Protein AF-Q56WJ8-F1 (afdb_monomer_lite)

Sequence (171 aa):
LLARLTETVIIWLSNEQEFWSAFEDESNPLQPSGLQQLILDMNFTVEIARFAGYPFKVVQNHASVVINRAINIFSERGINPQSSLPKTEWFTEAAKSAINRLLMGSEDASEPEEYECEEEEEDDHHIVLPEMDDDSDSEDTSSLSTVDSFESFASASMADLESPSFTDSES

pLDDT: mean 77.96, std 21.65, range [37.0, 98.38]

Radius of gyration: 30.72 Å; chains: 1; bounding box: 64×63×89 Å

Structure (mmCIF, N/CA/C/O backbone):
data_AF-Q56WJ8-F1
#
_entry.id   AF-Q56WJ8-F1
#
loop_
_atom_site.group_PDB
_atom_site.id
_atom_site.type_symbol
_atom_site.label_atom_id
_atom_site.label_alt_id
_atom_site.label_comp_id
_atom_site.label_asym_id
_atom_site.label_entity_id
_atom_site.label_seq_id
_atom_site.pdbx_PDB_ins_code
_atom_site.Cartn_x
_atom_site.Cartn_y
_atom_site.Cartn_z
_atom_site.occupancy
_atom_site.B_iso_or_equiv
_atom_site.auth_seq_id
_atom_site.auth_comp_id
_atom_site.auth_asym_id
_atom_site.auth_atom_id
_atom_site.pdbx_PDB_model_num
ATOM 1 N N . LEU A 1 1 ? 11.241 -9.916 -13.719 1.00 90.25 1 LEU A N 1
ATOM 2 C CA . LEU A 1 1 ? 10.659 -10.723 -12.623 1.00 90.25 1 LEU A CA 1
ATOM 3 C C . LEU A 1 1 ? 10.038 -9.837 -11.544 1.00 90.25 1 LEU A C 1
ATOM 5 O O . LEU A 1 1 ? 8.841 -9.960 -11.340 1.00 90.25 1 LEU A O 1
ATOM 9 N N . LEU A 1 2 ? 10.786 -8.895 -10.949 1.00 93.31 2 LEU A N 1
ATOM 10 C CA . LEU A 1 2 ? 10.292 -8.010 -9.878 1.00 93.31 2 LEU A CA 1
ATOM 11 C C . LEU A 1 2 ? 8.990 -7.266 -10.229 1.00 93.31 2 LEU A C 1
ATOM 13 O O . LEU A 1 2 ? 8.029 -7.369 -9.484 1.00 93.31 2 LEU A O 1
ATOM 17 N N . ALA A 1 3 ? 8.900 -6.655 -11.416 1.00 95.19 3 ALA A N 1
ATOM 18 C CA . ALA A 1 3 ? 7.671 -5.999 -11.883 1.00 95.19 3 ALA A CA 1
ATOM 19 C C . ALA A 1 3 ? 6.428 -6.910 -11.852 1.00 95.19 3 ALA A C 1
ATOM 21 O O . ALA A 1 3 ? 5.347 -6.476 -11.467 1.00 95.19 3 ALA A O 1
ATOM 22 N N . ARG A 1 4 ? 6.590 -8.180 -12.250 1.00 95.69 4 ARG A N 1
ATOM 23 C CA . ARG A 1 4 ? 5.504 -9.170 -12.258 1.00 95.69 4 ARG A CA 1
ATOM 24 C C . ARG A 1 4 ? 5.183 -9.659 -10.858 1.00 95.69 4 ARG A C 1
ATOM 26 O O . ARG A 1 4 ? 4.020 -9.853 -10.558 1.00 95.69 4 ARG A O 1
ATOM 33 N N . LEU A 1 5 ? 6.190 -9.814 -10.001 1.00 96.25 5 LEU A N 1
ATOM 34 C CA . LEU A 1 5 ? 5.970 -10.148 -8.598 1.00 96.25 5 LEU A CA 1
ATOM 35 C C . LEU A 1 5 ? 5.181 -9.041 -7.886 1.00 96.25 5 LEU A C 1
ATOM 37 O O . LEU A 1 5 ? 4.179 -9.342 -7.252 1.00 96.25 5 LEU A O 1
ATOM 41 N N . THR A 1 6 ? 5.577 -7.773 -8.043 1.00 95.44 6 THR A N 1
ATOM 42 C CA . THR A 1 6 ? 4.859 -6.623 -7.467 1.00 95.44 6 THR A CA 1
ATOM 43 C C . THR A 1 6 ? 3.409 -6.571 -7.946 1.00 95.44 6 THR A C 1
ATOM 45 O O . THR A 1 6 ? 2.500 -6.408 -7.138 1.00 95.44 6 THR A O 1
ATOM 48 N N . GLU A 1 7 ? 3.182 -6.749 -9.249 1.00 96.38 7 GLU A N 1
ATOM 49 C CA . GLU A 1 7 ? 1.838 -6.824 -9.827 1.00 96.38 7 GLU A CA 1
ATOM 50 C C . GLU A 1 7 ? 1.026 -7.979 -9.220 1.00 96.38 7 GLU A C 1
ATOM 52 O O . GLU A 1 7 ? -0.064 -7.750 -8.700 1.00 96.38 7 GLU A O 1
ATOM 57 N N . THR A 1 8 ? 1.574 -9.196 -9.212 1.00 97.50 8 THR A N 1
ATOM 58 C CA . THR A 1 8 ? 0.901 -10.386 -8.677 1.00 97.50 8 THR A CA 1
ATOM 59 C C . THR A 1 8 ? 0.555 -10.241 -7.199 1.00 97.50 8 THR A C 1
ATOM 61 O O . THR A 1 8 ? -0.567 -10.558 -6.819 1.00 97.50 8 THR A O 1
ATOM 64 N N . VAL A 1 9 ? 1.477 -9.748 -6.368 1.00 96.88 9 VAL A N 1
ATOM 65 C CA . VAL A 1 9 ? 1.246 -9.584 -4.92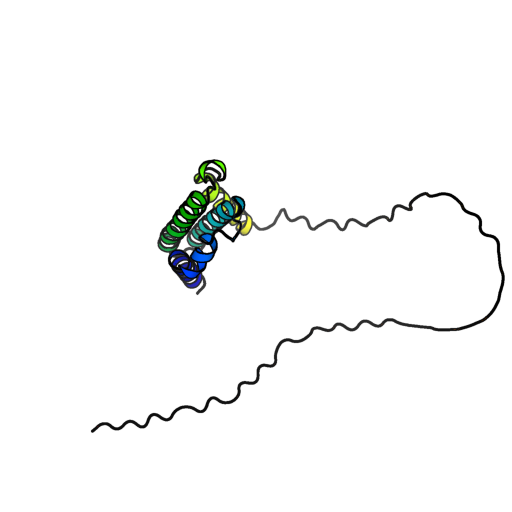2 1.00 96.88 9 VAL A CA 1
ATOM 66 C C . VAL A 1 9 ? 0.111 -8.598 -4.662 1.00 96.88 9 VAL A C 1
ATOM 68 O O . VAL A 1 9 ? -0.769 -8.881 -3.854 1.00 96.88 9 VAL A O 1
ATOM 71 N N . ILE A 1 10 ? 0.084 -7.469 -5.371 1.00 97.62 10 ILE A N 1
ATOM 72 C CA . ILE A 1 10 ? -0.961 -6.455 -5.184 1.00 97.62 10 ILE A CA 1
ATOM 73 C C . ILE A 1 10 ? -2.316 -6.943 -5.715 1.00 97.62 10 ILE A C 1
ATOM 75 O O . ILE A 1 10 ? -3.346 -6.704 -5.081 1.00 97.62 10 ILE A O 1
ATOM 79 N N . ILE A 1 11 ? -2.335 -7.670 -6.837 1.00 97.69 11 ILE A N 1
ATOM 80 C CA . ILE A 1 11 ? -3.556 -8.313 -7.344 1.00 97.69 11 ILE A CA 1
ATOM 81 C C . ILE A 1 11 ? -4.078 -9.332 -6.332 1.00 97.69 11 ILE A C 1
ATOM 83 O O . ILE A 1 11 ? -5.267 -9.309 -6.010 1.00 97.69 11 ILE A O 1
ATOM 87 N N . TRP A 1 12 ? -3.209 -10.206 -5.828 1.00 97.94 12 TRP A N 1
ATOM 88 C CA . TRP A 1 12 ? -3.569 -11.217 -4.841 1.00 97.94 12 TRP A CA 1
ATOM 89 C C . TRP A 1 12 ? -4.142 -10.566 -3.580 1.00 97.94 12 TRP A C 1
ATOM 91 O O . TRP A 1 12 ? -5.293 -10.826 -3.238 1.00 97.94 12 TRP A O 1
ATOM 101 N N . LEU A 1 13 ? -3.420 -9.611 -2.988 1.00 97.50 13 LEU A N 1
ATOM 102 C CA . LEU A 1 13 ? -3.854 -8.887 -1.792 1.00 97.50 13 LEU A CA 1
ATOM 103 C C . LEU A 1 13 ? -5.221 -8.211 -1.981 1.00 97.50 13 LEU A C 1
ATOM 105 O O . LEU A 1 13 ? -6.047 -8.206 -1.071 1.00 97.50 13 LEU A O 1
ATOM 109 N N . SER A 1 14 ? -5.495 -7.664 -3.171 1.00 97.62 14 SER A N 1
ATOM 110 C CA . SER A 1 14 ? -6.785 -7.018 -3.455 1.00 97.62 14 SER A CA 1
ATOM 111 C C . SER A 1 14 ? -7.979 -7.982 -3.439 1.00 97.62 14 SER A C 1
ATOM 113 O O . SER A 1 14 ? -9.099 -7.550 -3.167 1.00 97.62 14 SER A O 1
ATOM 115 N N . ASN A 1 15 ? -7.744 -9.275 -3.685 1.00 97.00 15 ASN A N 1
ATOM 116 C CA . ASN A 1 15 ? -8.785 -10.295 -3.826 1.00 97.00 15 ASN A CA 1
ATOM 117 C C . ASN A 1 15 ? -8.805 -11.327 -2.681 1.00 97.00 15 ASN A C 1
ATOM 119 O O . ASN A 1 15 ? -9.751 -12.107 -2.599 1.00 97.00 15 ASN A O 1
ATOM 123 N N . GLU A 1 16 ? -7.797 -11.349 -1.808 1.00 97.00 16 GLU A N 1
ATOM 124 C CA . GLU A 1 16 ? -7.599 -12.426 -0.831 1.00 97.00 16 GLU A CA 1
ATOM 125 C C . GLU A 1 16 ? -8.516 -12.319 0.400 1.00 97.00 16 GLU A C 1
ATOM 127 O O . GLU A 1 16 ? -8.200 -11.631 1.369 1.00 97.00 16 GLU A O 1
ATOM 132 N N . GLN A 1 17 ? -9.656 -13.017 0.393 1.00 96.12 17 GLN A N 1
ATOM 133 C CA . GLN A 1 17 ? -10.620 -12.964 1.499 1.00 96.12 17 GLN A CA 1
ATOM 134 C C . GLN A 1 17 ? -10.059 -13.518 2.811 1.00 96.12 17 GLN A C 1
ATOM 136 O O . GLN A 1 17 ? -10.400 -12.986 3.865 1.00 96.12 17 GLN A O 1
ATOM 141 N N . GLU A 1 18 ? -9.219 -14.555 2.773 1.00 95.50 18 GLU A N 1
ATOM 142 C CA . GLU A 1 18 ? -8.691 -15.161 3.998 1.00 95.50 18 GLU A CA 1
ATOM 143 C C . GLU A 1 18 ? -7.851 -14.146 4.784 1.00 95.50 18 GLU A C 1
ATOM 145 O O . GLU A 1 18 ? -8.065 -13.957 5.980 1.00 95.50 18 GLU A O 1
ATOM 150 N N . PHE A 1 19 ? -6.994 -13.394 4.088 1.00 94.81 19 PHE A N 1
ATOM 151 C CA . PHE A 1 19 ? -6.221 -12.296 4.670 1.00 94.81 19 PHE A CA 1
ATOM 152 C C . PHE A 1 19 ? -7.126 -11.229 5.301 1.00 94.81 19 PHE A C 1
ATOM 154 O O . PHE A 1 19 ? -6.915 -10.822 6.443 1.00 94.81 19 PHE A O 1
ATOM 161 N N . TRP A 1 20 ? -8.155 -10.784 4.574 1.00 96.56 20 TRP A N 1
ATOM 162 C CA . TRP A 1 20 ? -9.053 -9.729 5.051 1.00 96.56 20 TRP A CA 1
ATOM 163 C C . TRP A 1 20 ? -9.962 -10.176 6.195 1.00 96.56 20 TRP A C 1
ATOM 165 O O . TRP A 1 20 ? -10.292 -9.354 7.049 1.00 96.56 20 TRP A O 1
ATOM 175 N N . SER A 1 21 ? -10.296 -11.465 6.274 1.00 95.44 21 SER A N 1
ATOM 176 C CA . SER A 1 21 ? -11.131 -12.011 7.349 1.00 95.44 21 SER A CA 1
ATOM 177 C C . SER A 1 21 ? -10.532 -11.772 8.743 1.00 95.44 21 SER A C 1
ATOM 179 O O . SER A 1 21 ? -11.266 -11.507 9.693 1.00 95.44 21 SER A O 1
ATOM 181 N N . ALA A 1 22 ? -9.200 -11.731 8.861 1.00 93.62 22 ALA A N 1
ATOM 182 C CA . ALA A 1 22 ? -8.523 -11.406 10.115 1.00 93.62 22 ALA A CA 1
ATOM 183 C C . ALA A 1 22 ? -8.799 -9.963 10.584 1.00 93.62 22 ALA A C 1
ATOM 185 O O . ALA A 1 22 ? -8.887 -9.701 11.785 1.00 93.62 22 ALA A O 1
ATOM 186 N N . PHE A 1 23 ? -8.976 -9.027 9.646 1.00 92.81 23 PHE A N 1
ATOM 187 C CA . PHE A 1 23 ? -9.346 -7.638 9.936 1.00 92.81 23 PHE A CA 1
ATOM 188 C C . PHE A 1 23 ? -10.853 -7.466 10.145 1.00 92.81 23 PHE A C 1
ATOM 190 O O . PHE A 1 23 ? -11.275 -6.487 10.755 1.00 92.81 23 PHE A O 1
ATOM 197 N N . GLU A 1 24 ? -11.676 -8.408 9.700 1.00 93.75 24 GLU A N 1
ATOM 198 C CA . GLU A 1 24 ? -13.122 -8.417 9.952 1.00 93.75 24 GLU A CA 1
ATOM 199 C C . GLU A 1 24 ? -13.442 -9.009 11.346 1.00 93.75 24 GLU A C 1
ATOM 201 O O . GLU A 1 24 ? -14.404 -8.592 11.984 1.00 93.75 24 GLU A O 1
ATOM 206 N N . ASP A 1 25 ? -12.593 -9.897 11.874 1.00 93.69 25 ASP A N 1
ATOM 207 C CA . ASP A 1 25 ? -12.769 -10.559 13.177 1.00 93.69 25 ASP A CA 1
ATOM 208 C C . ASP A 1 25 ? -12.658 -9.607 14.381 1.00 93.69 25 ASP A C 1
ATOM 210 O O . ASP A 1 25 ? -11.557 -9.231 14.795 1.00 93.69 25 ASP A O 1
ATOM 214 N N . GLU A 1 26 ? -13.798 -9.279 14.996 1.00 89.06 26 GLU A N 1
ATOM 215 C CA . GLU A 1 26 ? -13.925 -8.386 16.156 1.00 89.06 26 GLU A CA 1
ATOM 216 C C . GLU A 1 26 ? -12.986 -8.698 17.333 1.00 89.06 26 GLU A C 1
ATOM 218 O O . GLU A 1 26 ? -12.649 -7.785 18.091 1.00 89.06 26 GLU A O 1
ATOM 223 N N . SER A 1 27 ? -12.517 -9.942 17.471 1.00 91.62 27 SER A N 1
ATOM 224 C CA . SER A 1 27 ? -11.575 -10.327 18.528 1.00 91.62 27 SER A CA 1
ATOM 225 C C . SER A 1 27 ? -10.163 -9.759 18.329 1.00 91.62 27 SER A C 1
ATOM 227 O O . SER A 1 27 ? -9.435 -9.563 19.307 1.00 91.62 27 SER A O 1
ATOM 229 N N . ASN A 1 28 ? -9.791 -9.424 17.090 1.00 90.62 28 ASN A N 1
ATOM 230 C CA . ASN A 1 28 ? -8.494 -8.841 16.765 1.00 90.62 28 ASN A CA 1
ATOM 231 C C . ASN A 1 28 ? -8.510 -7.318 16.965 1.00 90.62 28 ASN A C 1
ATOM 233 O O . ASN A 1 28 ? -9.314 -6.628 16.328 1.00 90.62 28 ASN A O 1
ATOM 237 N N . PRO A 1 29 ? -7.621 -6.751 17.800 1.00 89.31 29 PRO A N 1
ATOM 238 C CA . PRO A 1 29 ? -7.545 -5.308 17.972 1.00 89.31 29 PRO A CA 1
ATOM 239 C C . PRO A 1 29 ? -6.959 -4.649 16.717 1.00 89.31 29 PRO A C 1
ATOM 241 O O . PRO A 1 29 ? -5.849 -4.967 16.295 1.00 89.31 29 PRO A O 1
ATOM 244 N N . LEU A 1 30 ? -7.680 -3.680 16.150 1.00 91.81 30 LEU A N 1
ATOM 245 C CA . LEU A 1 30 ? -7.176 -2.840 15.064 1.00 91.81 30 LEU A CA 1
ATOM 246 C C . LEU A 1 30 ? -6.750 -1.475 15.597 1.00 91.81 30 LEU A C 1
ATOM 248 O O . LEU A 1 30 ? -7.480 -0.824 16.343 1.00 91.81 30 LEU A O 1
ATOM 252 N N . GLN A 1 31 ? -5.569 -1.024 15.179 1.00 91.56 31 GLN A N 1
ATOM 253 C CA . GLN A 1 31 ? -5.067 0.306 15.507 1.00 91.56 31 GLN A CA 1
ATOM 254 C C . GLN A 1 31 ? -5.177 1.242 14.299 1.00 91.56 31 GLN A C 1
ATOM 256 O O . GLN A 1 31 ? -4.801 0.840 13.197 1.00 91.56 31 GLN A O 1
ATOM 261 N N . PRO A 1 32 ? -5.597 2.509 14.480 1.00 90.94 32 PRO A N 1
ATOM 262 C CA . PRO A 1 32 ? -5.689 3.471 13.378 1.00 90.94 32 PRO A CA 1
ATOM 263 C C . PRO A 1 32 ? -4.369 3.682 12.615 1.00 90.94 32 PRO A C 1
ATOM 265 O O . PRO A 1 32 ? -4.386 3.925 11.410 1.00 90.94 32 PRO A O 1
ATOM 268 N N . SER A 1 33 ? -3.225 3.534 13.293 1.00 93.69 33 SER A N 1
ATOM 269 C CA . SER A 1 33 ? -1.887 3.588 12.688 1.00 93.69 33 SER A CA 1
ATOM 270 C C . SER A 1 33 ? -1.673 2.512 11.619 1.00 93.69 33 SER A C 1
ATOM 272 O O . SER A 1 33 ? -1.015 2.776 10.615 1.00 93.69 33 SER A O 1
ATOM 274 N N . GLY A 1 34 ? -2.271 1.327 11.782 1.00 93.94 34 GLY A N 1
ATOM 275 C CA . GLY A 1 34 ? -2.193 0.246 10.799 1.00 93.94 34 GLY A CA 1
ATOM 276 C C . GLY A 1 34 ? -2.858 0.613 9.471 1.00 93.94 34 GLY A C 1
ATOM 277 O O . GLY A 1 34 ? -2.305 0.336 8.409 1.00 93.94 34 GLY A O 1
ATOM 278 N N . LEU A 1 35 ? -3.997 1.316 9.516 1.00 95.25 35 LEU A N 1
ATOM 279 C CA . LEU A 1 35 ? -4.657 1.823 8.309 1.00 95.25 35 LEU A CA 1
ATOM 280 C C . LEU A 1 35 ? -3.784 2.859 7.598 1.00 95.25 35 LEU A C 1
ATOM 282 O O . LEU A 1 35 ? -3.626 2.802 6.380 1.00 95.25 35 LEU A O 1
ATOM 286 N N . GLN A 1 36 ? -3.193 3.788 8.354 1.00 96.12 36 GLN A N 1
ATOM 287 C CA . GLN A 1 36 ? -2.286 4.785 7.790 1.00 96.12 36 GLN A CA 1
ATOM 288 C C . GLN A 1 36 ? -1.082 4.123 7.106 1.00 96.12 36 GLN A C 1
ATOM 290 O O . GLN A 1 36 ? -0.746 4.503 5.983 1.00 96.12 36 GLN A O 1
ATOM 295 N N . GLN A 1 37 ? -0.467 3.127 7.751 1.00 96.44 37 GLN A N 1
ATOM 296 C CA . GLN A 1 37 ? 0.682 2.413 7.197 1.00 96.44 37 GLN A CA 1
ATOM 297 C C . GLN A 1 37 ? 0.318 1.655 5.921 1.00 96.44 37 GLN A C 1
ATOM 299 O O . GLN A 1 37 ? 1.005 1.793 4.916 1.00 96.44 37 GLN A O 1
ATOM 304 N N . LEU A 1 38 ? -0.804 0.934 5.908 1.00 96.75 38 LEU A N 1
ATOM 305 C CA . LEU A 1 38 ? -1.240 0.219 4.712 1.00 96.75 38 LEU A CA 1
ATOM 306 C C . LEU A 1 38 ? -1.462 1.174 3.527 1.00 96.75 38 LEU A C 1
ATOM 308 O O . LEU A 1 38 ? -1.064 0.880 2.401 1.00 96.75 38 LEU A O 1
ATOM 312 N N . ILE A 1 39 ? -2.079 2.336 3.764 1.00 97.25 39 ILE A N 1
ATOM 313 C CA . ILE A 1 39 ? -2.294 3.336 2.709 1.00 97.25 39 ILE A CA 1
ATOM 314 C C . ILE A 1 39 ? -0.956 3.906 2.221 1.00 97.25 39 ILE A C 1
ATOM 316 O O . ILE A 1 39 ? -0.784 4.101 1.012 1.00 97.25 39 ILE A O 1
ATOM 320 N N . LEU A 1 40 ? -0.005 4.145 3.129 1.00 97.62 40 LEU A N 1
ATOM 321 C CA . LEU A 1 40 ? 1.363 4.527 2.776 1.00 97.62 40 LEU A CA 1
ATOM 322 C C . LEU A 1 40 ? 2.036 3.466 1.905 1.00 97.62 40 LEU A C 1
ATOM 324 O O . LEU A 1 40 ? 2.524 3.810 0.831 1.00 97.62 40 LEU A O 1
ATOM 328 N N . ASP A 1 41 ? 2.003 2.198 2.308 1.00 97.81 41 ASP A N 1
ATOM 329 C CA . ASP A 1 41 ? 2.635 1.086 1.588 1.00 97.81 41 ASP A CA 1
ATOM 330 C C . ASP A 1 41 ? 2.043 0.914 0.184 1.00 97.81 41 ASP A C 1
ATOM 332 O O . ASP A 1 41 ? 2.768 0.696 -0.794 1.00 97.81 41 ASP A O 1
ATOM 336 N N . MET A 1 42 ? 0.723 1.076 0.051 1.00 98.06 42 MET A N 1
ATOM 337 C CA . MET A 1 42 ? 0.043 1.038 -1.243 1.00 98.06 42 MET A CA 1
ATOM 338 C C . MET A 1 42 ? 0.472 2.199 -2.147 1.00 98.06 42 MET A C 1
ATOM 340 O O . MET A 1 42 ? 0.788 1.977 -3.319 1.00 98.06 42 MET A O 1
ATOM 344 N N . ASN A 1 43 ? 0.547 3.426 -1.620 1.00 97.88 43 ASN A N 1
ATOM 345 C CA . ASN A 1 43 ? 1.040 4.577 -2.386 1.00 97.88 43 ASN A CA 1
ATOM 346 C C . ASN A 1 43 ? 2.515 4.404 -2.766 1.00 97.88 43 ASN A C 1
ATOM 348 O O . ASN A 1 43 ? 2.882 4.617 -3.919 1.00 97.88 43 ASN A O 1
ATOM 352 N N . PHE A 1 44 ? 3.348 3.951 -1.832 1.00 97.81 44 PHE A N 1
ATOM 353 C CA . PHE A 1 44 ? 4.766 3.697 -2.059 1.00 97.81 44 PHE A CA 1
ATOM 354 C C . PHE A 1 44 ? 4.992 2.645 -3.146 1.00 97.81 44 PHE A C 1
ATOM 356 O O . PHE A 1 44 ? 5.789 2.862 -4.059 1.00 97.81 44 PHE A O 1
ATOM 363 N N . THR A 1 45 ? 4.226 1.553 -3.126 1.00 97.69 45 THR A N 1
ATOM 364 C CA . THR A 1 45 ? 4.296 0.506 -4.155 1.00 97.69 45 THR A CA 1
ATOM 365 C C . THR A 1 45 ? 3.918 1.037 -5.540 1.00 97.69 45 THR A C 1
ATOM 367 O O . THR A 1 45 ? 4.582 0.720 -6.532 1.00 97.69 45 THR A O 1
ATOM 370 N N . VAL A 1 46 ? 2.881 1.878 -5.628 1.00 98.00 46 VAL A N 1
ATOM 371 C CA . VAL A 1 46 ? 2.477 2.526 -6.888 1.00 98.00 46 VAL A CA 1
ATOM 372 C C . VAL A 1 46 ? 3.562 3.467 -7.402 1.00 98.00 46 VAL A C 1
ATOM 374 O O . VAL A 1 46 ? 3.855 3.461 -8.603 1.00 98.00 46 VAL A O 1
ATOM 377 N N . GLU A 1 47 ? 4.172 4.257 -6.520 1.00 97.69 47 GLU A N 1
ATOM 378 C CA . GLU A 1 47 ? 5.257 5.154 -6.907 1.00 97.69 47 GLU A CA 1
ATOM 379 C C . GLU A 1 47 ? 6.495 4.366 -7.352 1.00 97.69 47 GLU A C 1
ATOM 381 O O . GLU A 1 47 ? 7.005 4.644 -8.435 1.00 97.69 47 GLU A O 1
ATOM 386 N N . ILE A 1 48 ? 6.921 3.320 -6.631 1.00 95.56 48 ILE A N 1
ATOM 387 C CA . ILE A 1 48 ? 8.017 2.440 -7.081 1.00 95.56 48 ILE A CA 1
ATOM 388 C C . ILE A 1 48 ? 7.714 1.878 -8.467 1.00 95.56 48 ILE A C 1
ATOM 390 O O . ILE A 1 48 ? 8.570 1.936 -9.350 1.00 95.56 48 ILE A O 1
ATOM 394 N N . ALA A 1 49 ? 6.500 1.369 -8.689 1.00 96.88 49 ALA A N 1
ATOM 395 C CA . ALA A 1 49 ? 6.118 0.836 -9.989 1.00 96.88 49 ALA A CA 1
ATOM 396 C C . ALA A 1 49 ? 6.223 1.901 -11.092 1.00 96.88 49 ALA A C 1
ATOM 398 O O . ALA A 1 49 ? 6.653 1.597 -12.203 1.00 96.88 49 ALA A O 1
ATOM 399 N N . ARG A 1 50 ? 5.876 3.158 -10.797 1.00 96.00 50 ARG A N 1
ATOM 400 C CA . ARG A 1 50 ? 6.013 4.270 -11.743 1.00 96.00 50 ARG A CA 1
ATOM 401 C C . ARG A 1 50 ? 7.475 4.626 -12.008 1.00 96.00 50 ARG A C 1
ATOM 403 O O . ARG A 1 50 ? 7.861 4.715 -13.171 1.00 96.00 50 ARG A O 1
ATOM 410 N N . PHE A 1 51 ? 8.276 4.805 -10.959 1.00 94.94 51 PHE A N 1
ATOM 411 C CA . PHE A 1 51 ? 9.690 5.175 -11.063 1.00 94.94 51 PHE A CA 1
ATOM 412 C C . PHE A 1 51 ? 10.526 4.089 -11.749 1.00 94.94 51 PHE A C 1
ATOM 414 O O . PHE A 1 51 ? 11.366 4.401 -12.589 1.00 94.94 51 PHE A O 1
ATOM 421 N N . ALA A 1 52 ? 10.261 2.815 -11.457 1.00 93.88 52 ALA A N 1
ATOM 422 C CA . ALA A 1 52 ? 10.969 1.678 -12.044 1.00 93.88 52 ALA A CA 1
ATOM 423 C C . ALA A 1 52 ? 10.474 1.298 -13.458 1.00 93.88 52 ALA A C 1
ATOM 425 O O . ALA A 1 52 ? 10.955 0.323 -14.039 1.00 93.88 52 ALA A O 1
ATOM 426 N N . GLY A 1 53 ? 9.502 2.033 -14.017 1.00 94.56 53 GLY A N 1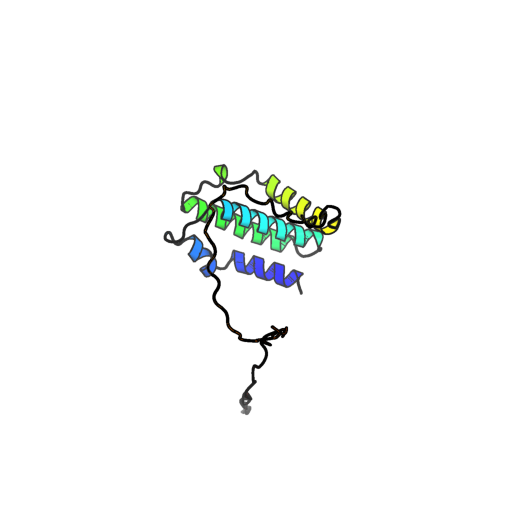
ATOM 427 C CA . GLY A 1 53 ? 8.946 1.775 -15.350 1.00 94.56 53 GLY A CA 1
ATOM 428 C C . GLY A 1 53 ? 8.085 0.509 -15.446 1.00 94.56 53 GLY A C 1
ATOM 429 O O . GLY A 1 53 ? 7.925 -0.055 -16.529 1.00 94.56 53 GLY A O 1
ATOM 430 N N . TYR A 1 54 ? 7.542 0.030 -14.327 1.00 95.44 54 TYR A N 1
ATOM 431 C CA . TYR A 1 54 ? 6.652 -1.131 -14.276 1.00 95.44 54 TYR A CA 1
ATOM 432 C C . TYR A 1 54 ? 5.231 -0.759 -14.745 1.00 95.44 54 TYR A C 1
ATOM 434 O O . TYR A 1 54 ? 4.915 0.426 -14.894 1.00 95.44 54 TYR A O 1
ATOM 442 N N . PRO A 1 55 ? 4.334 -1.742 -14.967 1.00 93.19 55 PRO A N 1
ATOM 443 C CA . PRO A 1 55 ? 2.917 -1.509 -15.282 1.00 93.19 55 PRO A CA 1
ATOM 444 C C . PRO A 1 55 ? 2.114 -0.834 -14.144 1.00 93.19 55 PRO A C 1
ATOM 446 O O . PRO A 1 55 ? 1.165 -1.398 -13.601 1.00 93.19 55 PRO A O 1
ATOM 449 N N . PHE A 1 56 ? 2.454 0.406 -13.787 1.00 95.50 56 PHE A N 1
ATOM 450 C CA . PHE A 1 56 ? 1.949 1.090 -12.593 1.00 95.50 56 PHE A CA 1
ATOM 451 C C . PHE A 1 56 ? 0.430 1.283 -12.583 1.00 95.50 56 PHE A C 1
ATOM 453 O O . PHE A 1 56 ? -0.150 1.371 -11.512 1.00 95.50 56 PHE A O 1
ATOM 460 N N . LYS A 1 57 ? -0.235 1.343 -13.747 1.00 97.50 57 LYS A N 1
ATOM 461 C CA . LYS A 1 57 ? -1.699 1.502 -13.818 1.00 97.50 57 LYS A CA 1
ATOM 462 C C . LYS A 1 57 ? -2.436 0.300 -13.230 1.00 97.50 57 LYS A C 1
ATOM 464 O O . LYS A 1 57 ? -3.434 0.479 -12.543 1.00 97.50 57 LYS A O 1
ATOM 469 N N . VAL A 1 58 ? -1.941 -0.914 -13.482 1.00 96.44 58 VAL A N 1
ATOM 470 C CA . VAL A 1 58 ? -2.529 -2.137 -12.916 1.00 96.44 58 VAL A CA 1
ATOM 471 C C . VAL A 1 58 ? -2.324 -2.141 -11.404 1.00 96.44 58 VAL A C 1
ATOM 473 O O . VAL A 1 58 ? -3.284 -2.290 -10.652 1.00 96.44 58 VAL A O 1
ATOM 476 N N . VAL A 1 59 ? -1.095 -1.854 -10.964 1.00 97.88 59 VAL A N 1
ATOM 477 C CA . VAL A 1 59 ? -0.744 -1.727 -9.542 1.00 97.88 59 VAL A CA 1
ATOM 478 C C . VAL A 1 59 ? -1.602 -0.662 -8.851 1.00 97.88 59 VAL A C 1
ATOM 480 O O . VAL A 1 59 ? -2.159 -0.927 -7.797 1.00 97.88 59 VAL A O 1
ATOM 483 N N . GLN A 1 60 ? -1.785 0.512 -9.461 1.00 97.88 60 GLN A N 1
ATOM 484 C CA . GLN A 1 60 ? -2.589 1.615 -8.928 1.00 97.88 60 GLN A CA 1
ATOM 485 C C . GLN A 1 60 ? -4.062 1.247 -8.766 1.00 97.88 60 GLN A C 1
ATOM 487 O O . GLN A 1 60 ? -4.668 1.583 -7.746 1.00 97.88 60 GLN A O 1
ATOM 492 N N . ASN A 1 61 ? -4.639 0.562 -9.753 1.00 98.12 61 ASN A N 1
ATOM 493 C CA . ASN A 1 61 ? -6.031 0.134 -9.690 1.00 98.12 61 ASN A CA 1
ATOM 494 C C . ASN A 1 61 ? -6.246 -0.826 -8.514 1.00 98.12 61 ASN A C 1
ATOM 496 O O . ASN A 1 61 ? -7.140 -0.608 -7.700 1.00 98.12 61 ASN A O 1
ATOM 500 N N . HIS A 1 62 ? -5.394 -1.842 -8.379 1.00 98.38 62 HIS A N 1
ATOM 501 C CA . HIS A 1 62 ? -5.519 -2.826 -7.302 1.00 98.38 62 HIS A CA 1
ATOM 502 C C . HIS A 1 62 ? -5.115 -2.273 -5.929 1.00 98.38 62 HIS A C 1
ATOM 504 O O . HIS A 1 62 ? -5.786 -2.562 -4.943 1.00 98.38 62 HIS A O 1
ATOM 510 N N . ALA A 1 63 ? -4.115 -1.393 -5.855 1.00 98.25 63 ALA A N 1
ATOM 511 C CA . ALA A 1 63 ? -3.788 -0.650 -4.639 1.00 98.25 63 ALA A CA 1
ATOM 512 C C . ALA A 1 63 ? -4.982 0.194 -4.160 1.00 98.25 63 ALA A C 1
ATOM 514 O O . ALA A 1 63 ? -5.284 0.232 -2.972 1.00 98.25 63 ALA A O 1
ATOM 515 N N . SER A 1 64 ? -5.719 0.816 -5.087 1.00 98.12 64 SER A N 1
ATOM 516 C CA . SER A 1 64 ? -6.938 1.568 -4.759 1.00 98.12 64 SER A CA 1
ATOM 517 C C . SER A 1 64 ? -8.047 0.656 -4.219 1.00 98.12 64 SER A C 1
ATOM 519 O O . SER A 1 64 ? -8.778 1.054 -3.316 1.00 98.12 64 SER A O 1
ATOM 521 N N . VAL A 1 65 ? -8.166 -0.576 -4.728 1.00 98.38 65 VAL A N 1
ATOM 522 C CA . VAL A 1 65 ? -9.086 -1.589 -4.178 1.00 98.38 65 VAL A CA 1
ATOM 523 C C . VAL A 1 65 ? -8.691 -1.957 -2.745 1.00 98.38 65 VAL A C 1
ATOM 525 O O . VAL A 1 65 ? -9.547 -1.920 -1.864 1.00 98.38 65 VAL A O 1
ATOM 528 N N . VAL A 1 66 ? -7.405 -2.228 -2.496 1.00 98.31 66 VAL A N 1
ATOM 529 C CA . VAL A 1 66 ? -6.868 -2.525 -1.153 1.00 98.31 66 VAL A CA 1
ATOM 530 C C . VAL A 1 66 ? -7.152 -1.381 -0.176 1.00 98.31 66 VAL A C 1
ATOM 532 O O . VAL A 1 66 ? -7.689 -1.617 0.904 1.00 98.31 66 VAL A O 1
ATOM 535 N N . ILE A 1 67 ? -6.858 -0.136 -0.569 1.00 97.56 67 ILE A N 1
ATOM 536 C CA . ILE A 1 67 ? -7.087 1.056 0.263 1.00 97.56 67 ILE A CA 1
ATOM 537 C C . ILE A 1 67 ? -8.570 1.205 0.616 1.00 97.56 67 ILE A C 1
ATOM 539 O O . ILE A 1 67 ? -8.910 1.339 1.790 1.00 97.56 67 ILE A O 1
ATOM 543 N N . ASN A 1 68 ? -9.461 1.165 -0.379 1.00 97.62 68 ASN A N 1
ATOM 544 C CA . ASN A 1 68 ? -10.896 1.337 -0.140 1.00 97.62 68 ASN A CA 1
ATOM 545 C C . ASN A 1 68 ? -11.460 0.222 0.744 1.00 97.62 68 ASN A C 1
ATOM 547 O O . ASN A 1 68 ? -12.271 0.484 1.631 1.00 97.62 68 ASN A O 1
ATOM 551 N N . ARG A 1 69 ? -11.005 -1.016 0.536 1.00 97.50 69 ARG A N 1
ATOM 552 C CA . ARG A 1 69 ? -11.409 -2.151 1.360 1.00 97.50 69 ARG A CA 1
ATOM 553 C C . ARG A 1 69 ? -10.981 -1.974 2.816 1.00 97.50 69 ARG A C 1
ATOM 555 O O . ARG A 1 69 ? -11.808 -2.140 3.707 1.00 97.50 69 ARG A O 1
ATOM 562 N N . ALA A 1 70 ? -9.735 -1.571 3.054 1.00 96.75 70 ALA A N 1
ATOM 563 C CA . ALA A 1 70 ? -9.244 -1.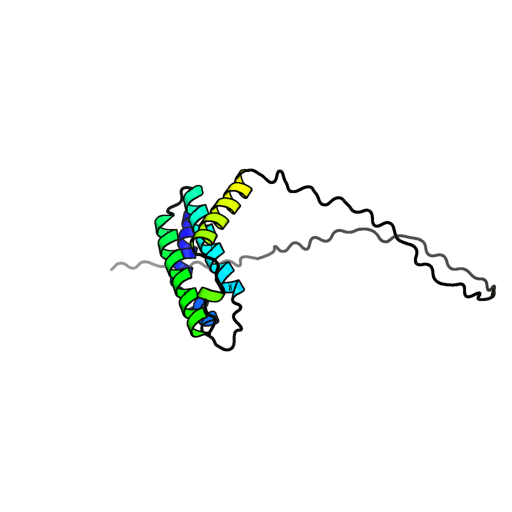303 4.401 1.00 96.75 70 ALA A CA 1
ATOM 564 C C . ALA A 1 70 ? -10.016 -0.163 5.081 1.00 96.75 70 ALA A C 1
ATOM 566 O O . ALA A 1 70 ? -10.426 -0.301 6.229 1.00 96.75 70 ALA A O 1
ATOM 567 N N . ILE A 1 71 ? -10.282 0.936 4.368 1.00 96.25 71 ILE A N 1
ATOM 568 C CA . ILE A 1 71 ? -11.086 2.055 4.884 1.00 96.25 71 ILE A CA 1
ATOM 569 C C . ILE A 1 71 ? -12.472 1.576 5.332 1.00 96.25 71 ILE A C 1
ATOM 571 O O . ILE A 1 71 ? -12.928 1.969 6.408 1.00 96.25 71 ILE A O 1
ATOM 575 N N . ASN A 1 72 ? -13.124 0.721 4.541 1.00 96.50 72 ASN A N 1
ATOM 576 C CA . ASN A 1 72 ? -14.442 0.184 4.877 1.00 96.50 72 ASN A CA 1
ATOM 577 C C . ASN A 1 72 ? -14.390 -0.699 6.129 1.00 96.50 72 ASN A C 1
ATOM 579 O O . ASN A 1 72 ? -15.126 -0.426 7.073 1.00 96.50 72 ASN A O 1
ATOM 583 N N . ILE A 1 73 ? -13.469 -1.668 6.188 1.00 95.81 73 ILE A N 1
ATOM 584 C CA . ILE A 1 73 ? -13.327 -2.573 7.345 1.00 95.81 73 ILE A CA 1
ATOM 585 C C . ILE A 1 73 ? -13.044 -1.780 8.628 1.00 95.81 73 ILE A C 1
ATOM 587 O O . ILE A 1 73 ? -13.672 -1.996 9.661 1.00 95.81 73 ILE A O 1
ATOM 591 N N . PHE A 1 74 ? -12.130 -0.809 8.573 1.00 95.19 74 PHE A N 1
ATOM 592 C CA . PHE A 1 74 ? -11.813 0.021 9.735 1.00 95.19 74 PHE A CA 1
ATOM 593 C C . PHE A 1 74 ? -13.004 0.895 10.159 1.00 95.19 74 PHE A C 1
ATOM 595 O O . PHE A 1 74 ? -13.251 1.046 11.355 1.00 95.19 74 PHE A O 1
ATOM 602 N N . SER A 1 75 ? -13.778 1.415 9.203 1.00 94.94 75 SER A N 1
ATOM 603 C CA . SER A 1 75 ? -14.998 2.181 9.497 1.00 94.94 75 SER A CA 1
ATOM 604 C C . SER A 1 75 ? -16.069 1.319 10.166 1.00 94.94 75 SER A C 1
ATOM 606 O O . SER A 1 75 ? -16.690 1.761 11.132 1.00 94.94 75 SER A O 1
ATOM 608 N N . GLU A 1 76 ? -16.263 0.086 9.693 1.00 95.00 76 GLU A N 1
ATOM 609 C CA . GLU A 1 76 ? -17.185 -0.897 10.283 1.00 95.00 76 GLU A CA 1
ATOM 610 C C . GLU A 1 76 ? -16.772 -1.272 11.713 1.00 95.00 76 GLU A C 1
ATOM 612 O O . GLU A 1 76 ? -17.620 -1.436 12.586 1.00 95.00 76 GLU A O 1
ATOM 617 N N . ARG A 1 77 ? -15.464 -1.276 11.985 1.00 93.00 77 ARG A N 1
ATOM 618 C CA . ARG A 1 77 ? -14.870 -1.457 13.320 1.00 93.00 77 ARG A CA 1
ATOM 619 C C . ARG A 1 77 ? -14.952 -0.211 14.214 1.00 93.00 77 ARG A C 1
ATOM 621 O O . ARG A 1 77 ? -14.398 -0.206 15.311 1.00 93.00 77 ARG A O 1
ATOM 628 N N . GLY A 1 78 ? -15.608 0.859 13.761 1.00 90.88 78 GLY A N 1
ATOM 629 C CA . GLY A 1 78 ? -15.773 2.109 14.509 1.00 90.88 78 GLY A CA 1
ATOM 630 C C . GLY A 1 78 ? -14.552 3.035 14.493 1.00 90.88 78 GLY A C 1
ATOM 631 O O . GLY A 1 78 ? -14.552 4.060 15.179 1.00 90.88 78 GLY A O 1
ATOM 632 N N . ILE A 1 79 ? -13.517 2.722 13.708 1.00 92.38 79 ILE A N 1
ATOM 633 C CA . ILE A 1 79 ? -12.354 3.593 13.520 1.00 92.38 79 ILE A CA 1
ATOM 634 C C . ILE A 1 79 ? -12.690 4.585 12.412 1.00 92.38 79 ILE A C 1
ATOM 636 O O . ILE A 1 79 ? -12.763 4.215 11.246 1.00 92.38 79 ILE A O 1
ATOM 640 N N . ASN A 1 80 ? -12.879 5.857 12.765 1.00 91.94 80 ASN A N 1
ATOM 641 C CA . ASN A 1 80 ? -13.202 6.897 11.791 1.00 91.94 80 ASN A CA 1
ATOM 642 C C . ASN A 1 80 ? -11.961 7.285 10.953 1.00 91.94 80 ASN A C 1
ATOM 644 O O . ASN A 1 80 ? -11.070 7.976 11.463 1.00 91.94 80 ASN A O 1
ATOM 648 N N . PRO A 1 81 ? -11.909 6.947 9.649 1.00 87.81 81 PRO A N 1
ATOM 649 C CA . PRO A 1 81 ? -10.741 7.221 8.814 1.00 87.81 81 PRO A CA 1
ATOM 650 C C . PRO A 1 81 ? -10.494 8.722 8.626 1.00 87.81 81 PRO A C 1
ATOM 652 O O . PRO A 1 81 ? -9.350 9.142 8.505 1.00 87.81 81 PRO A O 1
ATOM 655 N N . GLN A 1 82 ? -11.544 9.551 8.652 1.00 85.75 82 GLN A N 1
ATOM 656 C CA . GLN A 1 82 ? -11.423 10.998 8.427 1.00 85.75 82 GLN A CA 1
ATOM 657 C C . GLN A 1 82 ? -10.719 11.725 9.577 1.00 85.75 82 GLN A C 1
ATOM 659 O O . GLN A 1 82 ? -10.106 12.766 9.359 1.00 85.75 82 GLN A O 1
ATOM 664 N N . SER A 1 83 ? -10.810 11.197 10.801 1.00 87.25 83 SER A N 1
ATOM 665 C CA . SER A 1 83 ? -10.094 11.749 11.957 1.00 87.25 83 SER A CA 1
ATOM 666 C C . SER A 1 83 ? -8.691 11.176 12.123 1.00 87.25 83 SER A C 1
ATOM 668 O O . SER A 1 83 ? -7.855 11.799 12.769 1.00 87.25 83 SER A O 1
ATOM 670 N N . SER A 1 84 ? -8.446 9.980 11.591 1.00 82.62 84 SER A N 1
ATOM 671 C CA . SER A 1 84 ? -7.211 9.231 11.833 1.00 82.62 84 SER A CA 1
ATOM 672 C C . SER A 1 84 ? -6.203 9.321 10.693 1.00 82.62 84 SER A C 1
ATOM 674 O O . SER A 1 84 ? -5.032 9.026 10.910 1.00 82.62 84 SER A O 1
ATOM 676 N N . LEU A 1 85 ? -6.632 9.712 9.490 1.00 90.44 85 LEU A N 1
ATOM 677 C CA . LEU A 1 85 ? -5.771 9.770 8.316 1.00 90.44 85 LEU A CA 1
ATOM 678 C C . LEU A 1 85 ? -5.405 11.213 7.945 1.00 90.44 85 LEU A C 1
ATOM 680 O O . LEU A 1 85 ? -6.258 12.105 7.978 1.00 90.44 85 LEU A O 1
ATOM 684 N N . PRO A 1 86 ? -4.153 11.451 7.516 1.00 90.81 86 PRO A N 1
ATOM 685 C CA . PRO A 1 86 ? -3.794 12.651 6.777 1.00 90.81 86 PRO A CA 1
ATOM 686 C C . PRO A 1 86 ? -4.621 12.806 5.494 1.00 90.81 86 PRO A C 1
ATOM 688 O O . PRO A 1 86 ? -5.286 11.883 5.023 1.00 90.81 86 PRO A O 1
ATOM 691 N N . LYS A 1 87 ? -4.525 13.982 4.870 1.00 90.31 87 LYS A N 1
ATOM 692 C CA . LYS A 1 87 ? -5.122 14.215 3.550 1.00 90.31 87 LYS A CA 1
ATOM 693 C C . LYS A 1 87 ? -4.538 13.257 2.512 1.00 90.31 87 LYS A C 1
ATOM 695 O O . LYS A 1 87 ? -3.349 12.955 2.557 1.00 90.31 87 LYS A O 1
ATOM 700 N N . THR A 1 88 ? -5.344 12.847 1.534 1.00 85.44 88 THR A N 1
ATOM 701 C CA . THR A 1 88 ? -4.929 11.898 0.490 1.00 85.44 88 THR A CA 1
ATOM 702 C C . THR A 1 88 ? -3.656 12.335 -0.240 1.00 85.44 88 THR A C 1
ATOM 704 O O . THR A 1 88 ? -2.800 11.494 -0.508 1.00 85.44 88 THR A O 1
ATOM 707 N N . GLU A 1 89 ? -3.476 13.637 -0.505 1.00 91.94 89 GLU A N 1
ATOM 708 C CA . GLU A 1 89 ? -2.275 14.126 -1.198 1.00 91.94 89 GLU A CA 1
ATOM 709 C C . GLU A 1 89 ? -0.987 13.872 -0.402 1.00 91.94 89 GLU A C 1
ATOM 711 O O . GLU A 1 89 ? 0.074 13.671 -0.991 1.00 91.94 89 GLU A O 1
ATOM 716 N N . TRP A 1 90 ? -1.074 13.830 0.932 1.00 95.75 90 TRP A N 1
ATOM 717 C CA . TRP A 1 90 ? 0.083 13.604 1.793 1.00 95.75 90 TRP A CA 1
ATOM 718 C C . TRP A 1 90 ? 0.744 12.249 1.520 1.00 95.75 90 TRP A C 1
ATOM 720 O O . TRP A 1 90 ? 1.967 12.179 1.461 1.00 95.75 90 TRP A O 1
ATOM 730 N N . PHE A 1 91 ? -0.037 11.189 1.291 1.00 96.19 91 PHE A N 1
ATOM 731 C CA . PHE A 1 91 ? 0.499 9.842 1.060 1.00 96.19 91 PHE A CA 1
ATOM 732 C C . PHE A 1 91 ? 1.316 9.756 -0.231 1.00 96.19 91 PHE A C 1
ATOM 734 O O . PHE A 1 91 ? 2.394 9.163 -0.253 1.00 96.19 91 PHE A O 1
ATOM 741 N N . THR A 1 92 ? 0.819 10.373 -1.304 1.00 95.44 92 THR A N 1
ATOM 742 C CA . THR A 1 92 ? 1.510 10.397 -2.596 1.00 95.44 92 THR A CA 1
ATOM 743 C C . THR A 1 92 ? 2.804 11.209 -2.518 1.00 95.44 92 THR A C 1
ATOM 745 O O . THR A 1 92 ? 3.836 10.770 -3.024 1.00 95.44 92 THR A O 1
ATOM 748 N N . GLU A 1 93 ? 2.787 12.368 -1.855 1.00 96.81 93 GLU A N 1
ATOM 749 C CA . GLU A 1 93 ? 3.990 13.195 -1.699 1.00 96.81 93 GLU A CA 1
ATOM 750 C C . GLU A 1 93 ? 5.016 12.563 -0.746 1.00 96.81 93 GLU A C 1
ATOM 752 O O . GLU A 1 93 ? 6.216 12.589 -1.031 1.00 96.81 93 GLU A O 1
ATOM 757 N N . ALA A 1 94 ? 4.565 11.914 0.331 1.00 96.69 94 ALA A N 1
ATOM 758 C CA . ALA A 1 94 ? 5.432 11.147 1.224 1.00 96.69 94 ALA A CA 1
ATOM 759 C C . ALA A 1 94 ? 6.134 10.000 0.479 1.00 96.69 94 ALA A C 1
ATOM 761 O O . ALA A 1 94 ? 7.349 9.841 0.603 1.00 96.69 94 ALA A O 1
ATOM 762 N N . ALA A 1 95 ? 5.401 9.252 -0.352 1.00 96.62 95 ALA A N 1
ATOM 763 C CA . ALA A 1 95 ? 5.956 8.169 -1.160 1.00 96.62 95 ALA A CA 1
ATOM 764 C C . ALA A 1 95 ? 7.006 8.666 -2.171 1.00 96.62 95 ALA A C 1
ATOM 766 O O . ALA A 1 95 ? 8.107 8.115 -2.242 1.00 96.62 95 ALA A O 1
ATOM 767 N N . LYS A 1 96 ? 6.708 9.741 -2.912 1.00 95.94 96 LYS A N 1
ATOM 768 C CA . LYS A 1 96 ? 7.670 10.359 -3.844 1.00 95.94 96 LYS A CA 1
ATOM 769 C C . LYS A 1 96 ? 8.921 10.859 -3.126 1.00 95.94 96 LYS A C 1
ATOM 771 O O . LYS A 1 96 ? 10.027 10.634 -3.610 1.00 95.94 96 LYS A O 1
ATOM 776 N N . SER A 1 97 ? 8.748 11.515 -1.977 1.00 95.88 97 SER A N 1
ATOM 777 C CA . SER A 1 97 ? 9.856 12.009 -1.155 1.00 95.88 97 SER A CA 1
ATOM 778 C C . SER A 1 97 ? 10.751 10.863 -0.680 1.00 95.88 97 SER A C 1
ATOM 780 O O . SER A 1 97 ? 11.969 10.929 -0.839 1.00 95.88 97 SER A O 1
ATOM 782 N N . ALA A 1 98 ? 10.159 9.772 -0.184 1.00 95.62 98 ALA A N 1
ATOM 783 C CA . ALA A 1 98 ? 10.901 8.587 0.239 1.00 95.62 98 ALA A CA 1
ATOM 784 C C . ALA A 1 98 ? 11.722 7.981 -0.910 1.00 95.62 98 ALA A C 1
ATOM 786 O O . ALA A 1 98 ? 12.903 7.695 -0.731 1.00 95.62 98 ALA A O 1
ATOM 787 N N . ILE A 1 99 ? 11.144 7.853 -2.108 1.00 94.38 99 ILE A N 1
ATOM 788 C CA . ILE A 1 99 ? 11.874 7.344 -3.279 1.00 94.38 99 ILE A CA 1
ATOM 789 C C . ILE A 1 99 ? 12.998 8.293 -3.685 1.00 94.38 99 ILE A C 1
ATOM 791 O O . ILE A 1 99 ? 14.105 7.836 -3.952 1.00 94.38 99 ILE A O 1
ATOM 795 N N . ASN A 1 100 ? 12.755 9.604 -3.693 1.00 93.88 100 ASN A N 1
ATOM 796 C CA . ASN A 1 100 ? 13.799 10.572 -4.013 1.00 93.88 100 ASN A CA 1
ATOM 797 C C . ASN A 1 100 ? 14.981 10.466 -3.036 1.00 93.88 100 ASN A C 1
ATOM 799 O O . ASN A 1 100 ? 16.129 10.430 -3.467 1.00 93.88 100 ASN A O 1
ATOM 803 N N . ARG A 1 101 ? 14.706 10.311 -1.734 1.00 93.50 101 ARG A N 1
ATOM 804 C CA . ARG A 1 101 ? 15.740 10.077 -0.711 1.00 93.50 101 ARG A CA 1
ATOM 805 C C . ARG A 1 101 ? 16.522 8.783 -0.956 1.00 93.50 101 ARG A C 1
ATOM 807 O O . ARG A 1 101 ? 17.735 8.781 -0.803 1.00 93.50 101 ARG A O 1
ATOM 814 N N . LEU A 1 102 ? 15.855 7.704 -1.373 1.00 91.19 102 LEU A N 1
ATOM 815 C CA . LEU A 1 102 ? 16.527 6.447 -1.730 1.00 91.19 102 LEU A CA 1
ATOM 816 C C . LEU A 1 102 ? 17.432 6.595 -2.964 1.00 91.19 102 LEU A C 1
ATOM 818 O O . LEU A 1 102 ? 18.477 5.955 -3.033 1.00 91.19 102 LEU A O 1
ATOM 822 N N . LEU A 1 103 ? 17.040 7.427 -3.935 1.00 88.44 103 LEU A N 1
ATOM 823 C CA . LEU A 1 103 ? 17.796 7.650 -5.172 1.00 88.44 103 LEU A CA 1
ATOM 824 C C . LEU A 1 103 ? 18.987 8.594 -4.994 1.00 88.44 103 LEU A C 1
ATOM 826 O O . LEU A 1 103 ? 20.005 8.407 -5.654 1.00 88.44 103 LEU A O 1
ATOM 830 N N . MET A 1 104 ? 18.857 9.605 -4.133 1.00 85.75 104 MET A N 1
ATOM 831 C CA . MET A 1 104 ? 19.913 10.592 -3.885 1.00 85.75 104 MET A CA 1
ATOM 832 C C . MET A 1 104 ? 21.072 10.034 -3.047 1.00 85.75 104 MET A C 1
ATOM 834 O O . MET A 1 104 ? 22.110 10.675 -2.958 1.00 85.75 104 MET A O 1
ATOM 838 N N . GLY A 1 105 ? 20.931 8.822 -2.501 1.00 66.12 105 GLY A N 1
ATOM 839 C CA . GLY A 1 105 ? 21.920 8.249 -1.602 1.00 66.12 105 GLY A CA 1
ATOM 840 C C . GLY A 1 105 ? 21.850 8.900 -0.223 1.00 66.12 105 GLY A C 1
ATOM 841 O O . GLY A 1 105 ? 21.436 10.042 -0.043 1.00 66.12 105 GLY A O 1
ATOM 842 N N . SER A 1 106 ? 22.210 8.123 0.786 1.00 59.03 106 SER A N 1
ATOM 843 C CA . SER A 1 106 ? 22.241 8.561 2.171 1.00 59.03 106 SER A CA 1
ATOM 844 C C . SER A 1 106 ? 23.450 9.471 2.422 1.00 59.03 106 SER A C 1
ATOM 846 O O . SER A 1 106 ? 24.428 9.042 3.021 1.00 59.03 106 SER A O 1
ATOM 848 N N . GLU A 1 107 ? 23.409 10.716 1.952 1.00 56.91 107 GLU A N 1
ATOM 849 C CA . GLU A 1 107 ? 24.435 11.717 2.294 1.00 56.91 107 GLU A CA 1
ATOM 850 C C . GLU A 1 107 ? 24.297 12.204 3.755 1.00 56.91 107 GLU A C 1
ATOM 852 O O . GLU A 1 107 ? 25.240 12.761 4.303 1.00 56.91 107 GLU A O 1
ATOM 857 N N . ASP A 1 108 ? 23.156 11.916 4.401 1.00 56.09 108 ASP A N 1
ATOM 858 C CA . ASP A 1 108 ? 22.799 12.343 5.767 1.00 56.09 108 ASP A CA 1
ATOM 859 C C . ASP A 1 108 ? 22.763 11.207 6.813 1.00 56.09 108 ASP A C 1
ATOM 861 O O . ASP A 1 108 ? 22.418 11.461 7.968 1.00 56.09 108 ASP A O 1
ATOM 865 N N . ALA A 1 109 ? 23.098 9.952 6.472 1.00 57.34 109 ALA A N 1
ATOM 866 C CA . ALA A 1 109 ? 23.403 8.974 7.528 1.00 57.34 109 ALA A CA 1
ATOM 867 C C . ALA A 1 109 ? 24.841 9.201 7.974 1.00 57.34 109 ALA A C 1
ATOM 869 O O . ALA A 1 109 ? 25.746 8.455 7.603 1.00 57.34 109 ALA A O 1
ATOM 870 N N . SER A 1 110 ? 25.042 10.264 8.749 1.00 52.34 110 SER A N 1
ATOM 871 C CA . SER A 1 110 ? 26.162 10.314 9.674 1.00 52.34 110 SER A CA 1
ATOM 872 C C . SER A 1 110 ? 26.154 9.002 10.450 1.00 52.34 110 SER A C 1
ATOM 874 O O . SER A 1 110 ? 25.121 8.611 11.006 1.00 52.34 110 SER A O 1
ATOM 876 N N . GLU A 1 111 ? 27.279 8.294 10.409 1.00 53.38 111 GLU A N 1
ATOM 877 C CA . GLU A 1 111 ? 27.513 7.131 11.252 1.00 53.38 111 GLU A CA 1
ATOM 878 C C . GLU A 1 111 ? 27.155 7.495 12.701 1.00 53.38 111 GLU A C 1
ATOM 880 O O . GLU A 1 111 ? 27.338 8.652 13.096 1.00 53.38 111 GLU A O 1
ATOM 885 N N . PRO A 1 112 ? 26.583 6.572 13.494 1.00 49.97 112 PRO A N 1
ATOM 886 C CA . PRO A 1 112 ? 26.471 6.820 14.919 1.00 49.97 112 PRO A CA 1
ATOM 887 C C . PRO A 1 112 ? 27.889 7.067 15.437 1.00 49.97 112 PRO A C 1
ATOM 889 O O . PRO A 1 112 ? 28.711 6.156 15.421 1.00 49.97 112 PRO A O 1
ATOM 892 N N . GLU A 1 113 ? 28.172 8.311 15.830 1.00 53.00 113 GLU A N 1
ATOM 893 C CA . GLU A 1 113 ? 29.339 8.661 16.634 1.00 53.00 113 GLU A CA 1
ATOM 894 C C . GLU A 1 113 ? 29.395 7.628 17.765 1.00 53.00 113 GLU A C 1
ATOM 896 O O . GLU A 1 113 ? 28.428 7.486 18.522 1.00 53.00 113 GLU A O 1
ATOM 901 N N . GLU A 1 114 ? 30.469 6.840 17.820 1.00 47.19 114 GLU A N 1
ATOM 902 C CA . GLU A 1 114 ? 30.745 5.973 18.957 1.00 47.19 114 GLU A CA 1
ATOM 903 C C . GLU A 1 114 ? 30.867 6.887 20.176 1.00 47.19 114 GLU A C 1
ATOM 905 O O . GLU A 1 114 ? 31.889 7.527 20.406 1.00 47.19 114 GLU A O 1
ATOM 910 N N . TYR A 1 115 ? 29.778 7.019 20.931 1.00 51.97 115 TYR A N 1
ATOM 911 C CA . TYR A 1 115 ? 29.826 7.626 22.246 1.00 51.97 115 TYR A CA 1
ATOM 912 C C . TYR A 1 115 ? 30.671 6.683 23.107 1.00 51.97 115 TYR A C 1
ATOM 914 O O . TYR A 1 115 ? 30.189 5.635 23.537 1.00 51.97 115 TYR A O 1
ATOM 922 N N . GLU A 1 116 ? 31.944 7.024 23.314 1.00 46.28 116 GLU A N 1
ATOM 923 C CA . GLU A 1 116 ? 32.733 6.468 24.407 1.00 46.28 116 GLU A CA 1
ATOM 924 C C . GLU A 1 116 ? 31.951 6.755 25.696 1.00 46.28 116 GLU A C 1
ATOM 926 O O . GLU A 1 116 ? 31.787 7.903 26.110 1.00 46.28 116 GLU A O 1
ATOM 931 N N . CYS A 1 117 ? 31.368 5.711 26.285 1.00 37.00 117 CYS A N 1
ATOM 932 C CA . CYS A 1 117 ? 30.799 5.792 27.618 1.00 37.00 117 CYS A CA 1
ATOM 933 C C . CYS A 1 117 ? 31.961 5.984 28.596 1.00 37.00 117 CYS A C 1
ATOM 935 O O . CYS A 1 117 ? 32.595 5.014 29.002 1.00 37.00 117 CYS A O 1
ATOM 937 N N . GLU A 1 118 ? 32.259 7.234 28.945 1.00 43.09 118 GLU A N 1
ATOM 938 C CA . GLU A 1 118 ? 33.023 7.534 30.150 1.00 43.09 118 GLU A CA 1
ATOM 939 C C . GLU A 1 118 ? 32.189 7.037 31.342 1.00 43.09 118 GLU A C 1
ATOM 941 O O . GLU A 1 118 ? 31.070 7.501 31.567 1.00 43.09 118 GLU A O 1
ATOM 946 N N . GLU A 1 119 ? 32.689 6.017 32.043 1.00 42.78 119 GLU A N 1
ATOM 947 C CA . GLU A 1 119 ? 32.100 5.540 33.292 1.00 42.78 119 GLU A CA 1
ATOM 948 C C . GLU A 1 119 ? 32.174 6.680 34.319 1.00 42.78 119 GLU A C 1
ATOM 950 O O . GLU A 1 119 ? 33.244 7.015 34.827 1.00 42.78 119 GLU A O 1
ATOM 955 N N . GLU A 1 120 ? 31.035 7.321 34.591 1.00 39.50 120 GLU A N 1
ATOM 956 C CA . GLU A 1 120 ? 30.904 8.216 35.735 1.00 39.50 120 GLU A CA 1
ATOM 957 C C . GLU A 1 120 ? 30.916 7.369 37.015 1.00 39.50 120 GLU A C 1
ATOM 959 O O . GLU A 1 120 ? 29.967 6.648 37.318 1.00 39.50 120 GLU A O 1
ATOM 964 N N . GLU A 1 121 ? 32.030 7.445 37.742 1.00 39.38 121 GLU A N 1
ATOM 965 C CA . GLU A 1 121 ? 32.200 6.917 39.096 1.00 39.38 121 GLU A CA 1
ATOM 966 C C . GLU A 1 121 ? 31.148 7.543 40.032 1.00 39.38 121 GLU A C 1
ATOM 968 O O . GLU A 1 121 ? 31.197 8.739 40.340 1.00 39.38 121 GLU A O 1
ATOM 973 N N . GLU A 1 122 ? 30.183 6.733 40.479 1.00 41.88 122 GLU A N 1
ATOM 974 C CA . GLU A 1 122 ? 29.203 7.121 41.492 1.00 41.88 122 GLU A CA 1
ATOM 975 C C . GLU A 1 122 ? 29.882 7.293 42.862 1.00 41.88 122 GLU A C 1
ATOM 977 O O . GLU A 1 122 ? 30.436 6.373 43.464 1.00 41.88 122 GLU A O 1
ATOM 982 N N . ASP A 1 123 ? 29.799 8.524 43.352 1.00 39.59 123 ASP A N 1
ATOM 983 C CA . ASP A 1 123 ? 30.167 8.982 44.683 1.00 39.59 123 ASP A CA 1
ATOM 984 C C . ASP A 1 123 ? 29.170 8.406 45.713 1.00 39.59 123 ASP A C 1
ATOM 986 O O . ASP A 1 123 ? 28.033 8.870 45.791 1.00 39.59 123 ASP A O 1
ATOM 990 N N . ASP A 1 124 ? 29.564 7.403 46.512 1.00 41.69 124 ASP A N 1
ATOM 991 C CA . ASP A 1 124 ? 28.825 7.052 47.737 1.00 41.69 124 ASP A CA 1
ATOM 992 C C . ASP A 1 124 ? 29.728 6.490 48.864 1.00 41.69 124 ASP A C 1
ATOM 994 O O . ASP A 1 124 ? 30.142 5.334 48.916 1.00 41.69 124 ASP A O 1
ATOM 998 N N . HIS A 1 125 ? 30.054 7.394 49.789 1.00 43.41 125 HIS A N 1
ATOM 999 C CA . HIS A 1 125 ? 30.239 7.212 51.233 1.00 43.41 125 HIS A CA 1
ATOM 1000 C C . HIS A 1 125 ? 30.827 5.894 51.803 1.00 43.41 125 HIS A C 1
ATOM 1002 O O . HIS A 1 125 ? 30.136 4.960 52.195 1.00 43.41 125 HIS A O 1
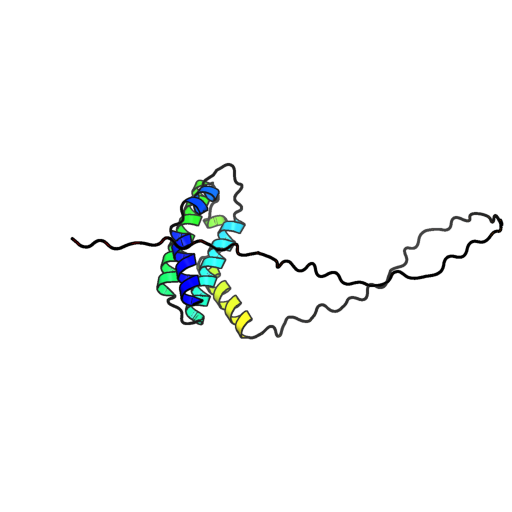ATOM 1008 N N . HIS A 1 126 ? 32.139 5.950 52.053 1.00 40.31 126 HIS A N 1
ATOM 1009 C CA . HIS A 1 126 ? 32.884 5.472 53.232 1.00 40.31 126 HIS A CA 1
ATOM 1010 C C . HIS A 1 126 ? 32.152 4.553 54.248 1.00 40.31 126 HIS A C 1
ATOM 1012 O O . HIS A 1 126 ? 31.493 5.028 55.175 1.00 40.31 126 HIS A O 1
ATOM 1018 N N . ILE A 1 127 ? 32.422 3.242 54.189 1.00 39.09 127 ILE A N 1
ATOM 1019 C CA . ILE A 1 127 ? 32.312 2.338 55.347 1.00 39.09 127 ILE A CA 1
ATOM 1020 C C . ILE A 1 127 ? 33.631 1.574 55.496 1.00 39.09 127 ILE A C 1
ATOM 1022 O O . ILE A 1 127 ? 34.010 0.759 54.662 1.00 39.09 127 ILE A O 1
ATOM 1026 N N . VAL A 1 128 ? 34.336 1.870 56.586 1.00 43.97 128 VAL A N 1
ATOM 1027 C CA . VAL A 1 128 ? 35.539 1.168 57.040 1.00 43.97 128 VAL A CA 1
ATOM 1028 C C . VAL A 1 128 ? 35.139 -0.219 57.550 1.00 43.97 128 VAL A C 1
ATOM 1030 O O . VAL A 1 128 ? 34.354 -0.317 58.494 1.00 43.97 128 VAL A O 1
ATOM 1033 N N . LEU A 1 129 ? 35.707 -1.281 56.976 1.00 43.03 129 LEU A N 1
ATOM 1034 C CA . LEU A 1 129 ? 35.696 -2.626 57.559 1.00 43.03 129 LEU A CA 1
ATOM 1035 C C . LEU A 1 129 ? 37.139 -3.043 57.898 1.00 43.03 129 LEU A C 1
ATOM 1037 O O . LEU A 1 129 ? 38.030 -2.819 57.080 1.00 43.03 129 LEU A O 1
ATOM 1041 N N . PRO A 1 130 ? 37.392 -3.579 59.108 1.00 40.59 130 PRO A N 1
ATOM 1042 C CA . PRO A 1 130 ? 38.738 -3.857 59.596 1.00 40.59 130 PRO A CA 1
ATOM 1043 C C . PRO A 1 130 ? 39.306 -5.178 59.057 1.00 40.59 130 PRO A C 1
ATOM 1045 O O . PRO A 1 130 ? 38.567 -6.114 58.759 1.00 40.59 130 PRO A O 1
ATOM 1048 N N . GLU A 1 131 ? 40.637 -5.211 58.994 1.00 44.84 131 GLU A N 1
ATOM 1049 C CA . GLU A 1 131 ? 41.512 -6.310 58.575 1.00 44.84 131 GLU A CA 1
ATOM 1050 C C . GLU A 1 131 ? 41.189 -7.661 59.233 1.00 44.84 131 GLU A C 1
ATOM 1052 O O . GLU A 1 131 ? 40.971 -7.742 60.446 1.00 44.84 131 GLU A O 1
ATOM 1057 N N . MET A 1 132 ? 41.263 -8.727 58.431 1.00 47.44 132 MET A N 1
ATOM 1058 C CA . MET A 1 132 ? 41.582 -10.081 58.885 1.00 47.44 132 MET A CA 1
ATOM 1059 C C . MET A 1 132 ? 42.517 -10.726 57.858 1.00 47.44 132 MET A C 1
ATOM 1061 O O . MET A 1 132 ? 42.108 -11.003 56.732 1.00 47.44 132 MET A O 1
ATOM 1065 N N . ASP A 1 133 ? 43.769 -10.925 58.264 1.00 44.38 133 ASP A N 1
ATOM 1066 C CA . ASP A 1 133 ? 44.721 -11.829 57.628 1.00 44.38 133 ASP A CA 1
ATOM 1067 C C . ASP A 1 133 ? 44.242 -13.281 57.802 1.00 44.38 133 ASP A C 1
ATOM 1069 O O . ASP A 1 133 ? 43.951 -13.689 58.930 1.00 44.38 133 ASP A O 1
ATOM 1073 N N . ASP A 1 134 ? 44.193 -14.063 56.721 1.00 47.19 134 ASP A N 1
ATOM 1074 C CA . ASP A 1 134 ? 44.421 -15.513 56.784 1.00 47.19 134 ASP A CA 1
ATOM 1075 C C . ASP A 1 134 ? 44.886 -16.033 55.413 1.00 47.19 134 ASP A C 1
ATOM 1077 O O . ASP A 1 134 ? 44.283 -15.759 54.372 1.00 47.19 134 ASP A O 1
ATOM 1081 N N . ASP A 1 135 ? 46.016 -16.731 55.443 1.00 44.75 135 ASP A N 1
ATOM 1082 C CA . ASP A 1 135 ? 46.767 -17.284 54.320 1.00 44.75 135 ASP A CA 1
ATOM 1083 C C . ASP A 1 135 ? 46.022 -18.426 53.596 1.00 44.75 135 ASP A C 1
ATOM 1085 O O . ASP A 1 135 ? 45.276 -19.179 54.219 1.00 44.75 135 ASP A O 1
ATOM 1089 N N . SER A 1 136 ? 46.336 -18.634 52.305 1.00 51.19 136 SER A N 1
ATOM 1090 C CA . SER A 1 136 ? 46.684 -19.948 51.706 1.00 51.19 136 SER A CA 1
ATOM 1091 C C . SER A 1 136 ? 46.119 -20.186 50.290 1.00 51.19 136 SER A C 1
ATOM 1093 O O . SER A 1 136 ? 44.936 -20.457 50.105 1.00 51.19 136 SER A O 1
ATOM 1095 N N . ASP A 1 137 ? 47.043 -20.162 49.322 1.00 47.22 137 ASP A N 1
ATOM 1096 C CA . ASP A 1 137 ? 47.138 -20.828 48.009 1.00 47.22 137 ASP A CA 1
ATOM 1097 C C . ASP A 1 137 ? 45.904 -21.514 47.379 1.00 47.22 137 ASP A C 1
ATOM 1099 O O . ASP A 1 137 ? 45.462 -22.569 47.835 1.00 47.22 137 ASP A O 1
ATOM 1103 N N . SER A 1 138 ? 45.527 -21.062 46.174 1.00 53.22 138 SER A N 1
ATOM 1104 C CA . SER A 1 138 ? 45.433 -21.971 45.019 1.00 53.22 138 SER A CA 1
ATOM 1105 C C . SER A 1 138 ? 45.486 -21.212 43.689 1.00 53.22 138 SER A C 1
ATOM 1107 O O . SER A 1 138 ? 44.625 -20.389 43.382 1.00 53.22 138 SER A O 1
ATOM 1109 N N . GLU A 1 139 ? 46.503 -21.547 42.905 1.00 51.72 139 GLU A N 1
ATOM 1110 C CA . GLU A 1 139 ? 46.665 -21.269 41.482 1.00 51.72 139 GLU A CA 1
ATOM 1111 C C . GLU A 1 139 ? 45.416 -21.689 40.686 1.00 51.72 139 GLU A C 1
ATOM 1113 O O . GLU A 1 139 ? 44.975 -22.824 40.832 1.00 51.72 139 GLU A O 1
ATOM 1118 N N . ASP A 1 140 ? 44.919 -20.846 39.779 1.00 48.69 140 ASP A N 1
ATOM 1119 C CA . ASP A 1 140 ? 44.411 -21.341 38.497 1.00 48.69 140 ASP A CA 1
ATOM 1120 C C . ASP A 1 140 ? 44.522 -20.256 37.425 1.00 48.69 140 ASP A C 1
ATOM 1122 O O . ASP A 1 140 ? 43.871 -19.209 37.423 1.00 48.69 140 ASP A O 1
ATOM 1126 N N . THR A 1 141 ? 45.436 -20.527 36.506 1.00 49.47 141 THR A N 1
ATOM 1127 C CA . THR A 1 141 ? 45.680 -19.764 35.297 1.00 49.47 141 THR A CA 1
ATOM 1128 C C . THR A 1 141 ? 44.672 -20.147 34.216 1.00 49.47 141 THR A C 1
ATOM 1130 O O . THR A 1 141 ? 44.430 -21.328 33.982 1.00 49.47 141 THR A O 1
ATOM 1133 N N . SER A 1 142 ? 44.273 -19.135 33.446 1.00 40.59 142 SER A N 1
ATOM 1134 C CA . SER A 1 142 ? 44.083 -19.194 31.991 1.00 40.59 142 SER A CA 1
ATOM 1135 C C . SER A 1 142 ? 42.707 -19.533 31.391 1.00 40.59 142 SER A C 1
ATOM 1137 O O . SER A 1 142 ? 42.228 -20.659 31.391 1.00 40.59 142 SER A O 1
ATOM 1139 N N . SER A 1 143 ? 42.247 -18.523 30.639 1.00 43.88 143 SER A N 1
ATOM 1140 C CA . SER A 1 143 ? 41.888 -18.594 29.212 1.00 43.88 143 SER A CA 1
ATOM 1141 C C . SER A 1 143 ? 40.475 -19.046 28.843 1.00 43.88 143 SER A C 1
ATOM 1143 O O . SER A 1 143 ? 40.209 -20.220 28.612 1.00 43.88 143 SER A O 1
ATOM 1145 N N . LEU A 1 144 ? 39.608 -18.059 28.601 1.00 44.16 144 LEU A N 1
ATOM 1146 C CA . LEU A 1 144 ? 38.389 -18.230 27.814 1.00 44.16 144 LEU A CA 1
ATOM 1147 C C . LEU A 1 144 ? 38.728 -17.962 26.339 1.00 44.16 144 LEU A C 1
ATOM 1149 O O . LEU A 1 144 ? 38.940 -16.824 25.923 1.00 44.16 144 LEU A O 1
ATOM 1153 N N . SER A 1 145 ? 38.876 -19.036 25.565 1.00 49.19 145 SER A N 1
ATOM 1154 C CA . SER A 1 145 ? 39.126 -18.989 24.125 1.00 49.19 145 SER A CA 1
ATOM 1155 C C . SER A 1 145 ? 37.836 -18.764 23.338 1.00 49.19 145 SER A C 1
ATOM 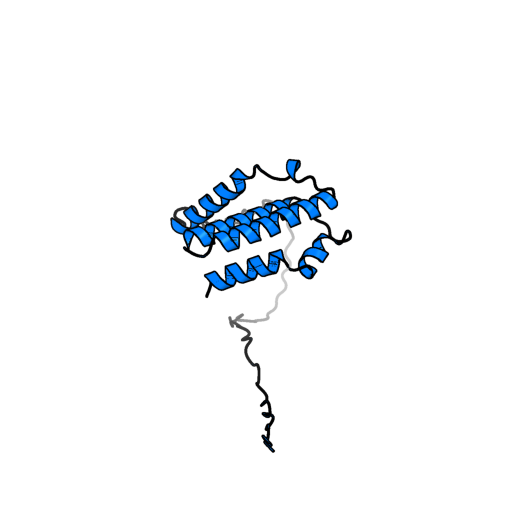1157 O O . SER A 1 145 ? 36.860 -19.491 23.514 1.00 49.19 145 SER A O 1
ATOM 1159 N N . THR A 1 146 ? 37.896 -17.818 22.406 1.00 55.03 146 THR A N 1
ATOM 1160 C CA . THR A 1 146 ? 37.014 -17.656 21.248 1.00 55.03 146 THR A CA 1
ATOM 1161 C C . THR A 1 146 ? 36.787 -18.971 20.499 1.00 55.03 146 THR A C 1
ATOM 1163 O O . THR A 1 146 ? 37.748 -19.616 20.080 1.00 55.03 146 THR A O 1
ATOM 1166 N N . VAL A 1 147 ? 35.525 -19.304 20.223 1.00 56.25 147 VAL A N 1
ATOM 1167 C CA . VAL A 1 147 ? 35.155 -20.053 19.018 1.00 56.25 147 VAL A CA 1
ATOM 1168 C C . VAL A 1 147 ? 33.772 -19.617 18.536 1.00 56.25 147 VAL A C 1
ATOM 1170 O O . VAL A 1 147 ? 32.757 -19.771 19.207 1.00 56.25 147 VAL A O 1
ATOM 1173 N N . ASP A 1 148 ? 33.799 -19.021 17.352 1.00 53.25 148 ASP A N 1
ATOM 1174 C CA . ASP A 1 148 ? 32.687 -18.684 16.476 1.00 53.25 148 ASP A CA 1
ATOM 1175 C C . ASP A 1 148 ? 31.899 -19.963 16.134 1.00 53.25 148 ASP A C 1
ATOM 1177 O O . ASP A 1 148 ? 32.486 -20.956 15.700 1.00 53.25 148 ASP A O 1
ATOM 1181 N N . SER A 1 149 ? 30.588 -19.982 16.373 1.00 52.66 149 SER A N 1
ATOM 1182 C CA . SER A 1 149 ? 29.712 -21.073 15.928 1.00 52.66 149 SER A CA 1
ATOM 1183 C C . SER A 1 149 ? 28.601 -20.505 15.059 1.00 52.66 149 SER A C 1
ATOM 1185 O O . SER A 1 149 ? 27.527 -20.146 15.533 1.00 52.66 149 SER A O 1
ATOM 1187 N N . PHE A 1 150 ? 28.872 -20.445 13.758 1.00 52.44 150 PHE A N 1
ATOM 1188 C CA . PHE A 1 150 ? 27.843 -20.380 12.731 1.00 52.44 150 PHE A CA 1
ATOM 1189 C C . PHE A 1 150 ? 27.154 -21.753 12.648 1.00 52.44 150 PHE A C 1
ATOM 1191 O O . PHE A 1 150 ? 27.681 -22.712 12.084 1.00 52.44 150 PHE A O 1
ATOM 1198 N N . GLU A 1 151 ? 25.957 -21.884 13.217 1.00 55.25 151 GLU A N 1
ATOM 1199 C CA . GLU A 1 151 ? 25.126 -23.060 12.956 1.00 55.25 151 GLU A CA 1
ATOM 1200 C C . GLU A 1 151 ? 24.617 -23.008 11.510 1.00 55.25 151 GLU A C 1
ATOM 1202 O O . GLU A 1 151 ? 23.767 -22.210 11.115 1.00 55.25 151 GLU A O 1
ATOM 1207 N N . SER A 1 152 ? 25.219 -23.864 10.689 1.00 62.19 152 SER A N 1
ATOM 1208 C CA . SER A 1 152 ? 24.922 -24.048 9.277 1.00 62.19 152 SER A CA 1
ATOM 1209 C C . SER A 1 152 ? 23.571 -24.759 9.107 1.00 62.19 152 SER A C 1
ATOM 1211 O O . SER A 1 152 ? 23.468 -25.979 9.228 1.00 62.19 152 SER A O 1
ATOM 1213 N N . PHE A 1 153 ? 22.513 -23.998 8.820 1.00 57.81 153 PHE A N 1
ATOM 1214 C CA . PHE A 1 153 ? 21.194 -24.525 8.457 1.00 57.81 153 PHE A CA 1
ATOM 1215 C C . PHE A 1 153 ? 21.188 -24.959 6.983 1.00 57.81 153 PHE A C 1
ATOM 1217 O O . PHE A 1 153 ? 20.698 -24.240 6.117 1.00 57.81 153 PHE A O 1
ATOM 1224 N N . ALA A 1 154 ? 21.772 -26.113 6.656 1.00 59.59 154 ALA A N 1
ATOM 1225 C CA . ALA A 1 154 ? 21.584 -26.720 5.336 1.00 59.59 154 ALA A CA 1
ATOM 1226 C C . ALA A 1 154 ? 21.952 -28.208 5.325 1.00 59.59 154 ALA A C 1
ATOM 1228 O O . ALA A 1 154 ? 23.072 -28.595 5.001 1.00 59.59 154 ALA A O 1
ATOM 1229 N N . SER A 1 155 ? 20.982 -29.073 5.609 1.00 50.88 155 SER A N 1
ATOM 1230 C CA . SER A 1 155 ? 20.991 -30.445 5.090 1.00 50.88 155 SER A CA 1
ATOM 1231 C C . SER A 1 155 ? 19.557 -30.937 4.927 1.00 50.88 155 SER A C 1
ATOM 1233 O O . SER A 1 155 ? 18.963 -31.487 5.847 1.00 50.88 155 SER A O 1
ATOM 1235 N N . ALA A 1 156 ? 18.995 -30.710 3.739 1.00 60.25 156 ALA A N 1
ATOM 1236 C CA . ALA A 1 156 ? 17.793 -31.387 3.266 1.00 60.25 156 ALA A CA 1
ATOM 1237 C C . ALA A 1 156 ? 18.231 -32.506 2.310 1.00 60.25 156 ALA A C 1
ATOM 1239 O O . ALA A 1 156 ? 18.813 -32.234 1.259 1.00 60.25 156 ALA A O 1
ATOM 1240 N N . SER A 1 157 ? 17.989 -33.763 2.683 1.00 63.47 157 SER A N 1
ATOM 1241 C CA . SER A 1 157 ? 18.164 -34.911 1.796 1.00 63.47 157 SER A CA 1
ATOM 1242 C C . SER A 1 157 ? 16.935 -35.043 0.892 1.00 63.47 157 SER A C 1
ATOM 1244 O O . SER A 1 157 ? 15.809 -35.170 1.369 1.00 63.47 157 SER A O 1
ATOM 1246 N N . MET A 1 158 ? 17.134 -35.014 -0.427 1.00 64.25 158 MET A N 1
ATOM 1247 C CA . MET A 1 158 ? 16.097 -35.433 -1.371 1.00 64.25 158 MET A CA 1
ATOM 1248 C C . MET A 1 158 ? 16.127 -36.955 -1.467 1.00 64.25 158 MET A C 1
ATOM 1250 O O . MET A 1 158 ? 17.059 -37.525 -2.025 1.00 64.25 158 MET A O 1
ATOM 1254 N N . ALA A 1 159 ? 15.123 -37.604 -0.880 1.00 60.53 159 ALA A N 1
ATOM 1255 C CA . ALA A 1 159 ? 14.815 -38.992 -1.185 1.00 60.53 159 ALA A CA 1
ATOM 1256 C C . ALA A 1 159 ? 14.144 -39.052 -2.565 1.00 60.53 159 ALA A C 1
ATOM 1258 O O . ALA A 1 159 ? 13.245 -38.263 -2.861 1.00 60.53 159 ALA A O 1
ATOM 1259 N N . ASP A 1 160 ? 14.629 -39.970 -3.397 1.00 59.59 160 ASP A N 1
ATOM 1260 C CA . ASP A 1 160 ? 14.219 -40.188 -4.779 1.00 59.59 160 ASP A CA 1
ATOM 1261 C C . ASP A 1 160 ? 12.698 -40.350 -4.924 1.00 59.59 160 ASP A C 1
ATOM 1263 O O . ASP A 1 160 ? 12.090 -41.271 -4.375 1.00 59.59 160 ASP A O 1
ATOM 1267 N N . LEU A 1 161 ? 12.077 -39.458 -5.699 1.00 61.50 161 LEU A N 1
ATOM 1268 C CA . LEU A 1 161 ? 10.697 -39.616 -6.143 1.00 61.50 161 LEU A CA 1
ATOM 1269 C C . LEU A 1 161 ? 10.680 -40.562 -7.350 1.00 61.50 161 LEU A C 1
ATOM 1271 O O . LEU A 1 161 ? 11.086 -40.204 -8.457 1.00 61.50 161 LEU A O 1
ATOM 1275 N N . GLU A 1 162 ? 10.207 -41.784 -7.117 1.00 62.16 162 GLU A N 1
ATOM 1276 C CA . GLU A 1 162 ? 9.922 -42.784 -8.143 1.00 62.16 162 GLU A CA 1
ATOM 1277 C C . GLU A 1 162 ? 8.927 -42.209 -9.168 1.00 62.16 162 GLU A C 1
ATOM 1279 O O . GLU A 1 162 ? 7.827 -41.766 -8.833 1.00 62.16 162 GLU A O 1
ATOM 1284 N N . SER A 1 163 ? 9.345 -42.143 -10.434 1.00 67.06 163 SER A N 1
ATOM 1285 C CA . SER A 1 163 ? 8.551 -41.551 -11.514 1.00 67.06 163 SER A CA 1
ATOM 1286 C C . SER A 1 163 ? 7.430 -42.507 -11.946 1.00 67.06 163 SER A C 1
ATOM 1288 O O . SER A 1 163 ? 7.727 -43.652 -12.293 1.00 67.06 163 SER A O 1
ATOM 1290 N N . PRO A 1 164 ? 6.155 -42.078 -11.998 1.00 64.75 164 PRO A N 1
ATOM 1291 C CA . PRO A 1 164 ? 5.085 -42.927 -12.504 1.00 64.75 164 PRO A CA 1
ATOM 1292 C C . PRO A 1 164 ? 5.225 -43.120 -14.022 1.00 64.75 164 PRO A C 1
ATOM 1294 O O . PRO A 1 164 ? 5.185 -42.171 -14.804 1.00 64.75 164 PRO A O 1
ATOM 1297 N N . SER A 1 165 ? 5.384 -44.378 -14.433 1.00 62.72 165 SER A N 1
ATOM 1298 C CA . SER A 1 165 ? 5.365 -44.817 -15.829 1.00 62.72 165 SER A CA 1
ATOM 1299 C C . SER A 1 165 ? 3.932 -44.795 -16.367 1.00 62.72 165 SER A C 1
ATOM 1301 O O . SER A 1 165 ? 3.136 -45.676 -16.044 1.00 62.72 165 SER A O 1
ATOM 1303 N N . PHE A 1 166 ? 3.606 -43.828 -17.224 1.00 62.69 166 PHE A N 1
ATOM 1304 C CA . PHE A 1 166 ? 2.373 -43.847 -18.012 1.00 62.69 166 PHE A CA 1
ATOM 1305 C C . PHE A 1 166 ? 2.608 -44.643 -19.299 1.00 62.69 166 PHE A C 1
ATOM 1307 O O . PHE A 1 166 ? 3.256 -44.166 -20.228 1.00 62.69 166 PHE A O 1
ATOM 1314 N N . THR A 1 167 ? 2.103 -45.875 -19.350 1.00 68.62 167 THR A N 1
ATOM 1315 C CA . THR A 1 167 ? 1.992 -46.627 -20.603 1.00 68.62 167 THR A CA 1
ATOM 1316 C C . THR A 1 167 ? 0.790 -46.108 -21.378 1.00 68.62 167 THR A C 1
ATOM 1318 O O . THR A 1 167 ? -0.343 -46.218 -20.912 1.00 68.62 167 THR A O 1
ATOM 1321 N N . ASP A 1 168 ? 1.055 -45.545 -22.550 1.00 57.69 168 ASP A N 1
ATOM 1322 C CA . ASP A 1 168 ? 0.049 -45.193 -23.543 1.00 57.69 168 ASP A CA 1
ATOM 1323 C C . ASP A 1 168 ? -0.579 -46.470 -24.133 1.00 57.69 168 ASP A C 1
ATOM 1325 O O . ASP A 1 168 ? 0.092 -47.486 -24.334 1.00 57.69 168 ASP A O 1
ATOM 1329 N N . SER A 1 169 ? -1.885 -46.451 -24.365 1.00 61.62 169 SER A N 1
ATOM 1330 C CA . SER A 1 169 ? -2.611 -47.513 -25.065 1.00 61.62 169 S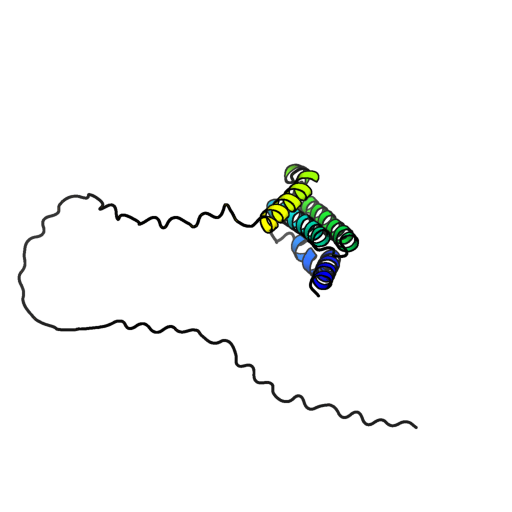ER A CA 1
ATOM 1331 C C . SER A 1 169 ? -3.661 -46.847 -25.937 1.00 61.62 169 SER A C 1
ATOM 1333 O O . SER A 1 169 ? -4.824 -46.726 -25.561 1.00 61.62 169 SER A O 1
ATOM 1335 N N . GLU A 1 170 ? -3.215 -46.386 -27.100 1.00 59.78 170 GLU A N 1
ATOM 1336 C CA . GLU A 1 170 ? -4.084 -46.003 -28.207 1.00 59.78 170 GLU A CA 1
ATOM 1337 C C . GLU A 1 170 ? -4.693 -47.285 -28.809 1.00 59.78 170 GLU A C 1
ATOM 1339 O O . GLU A 1 170 ? -3.980 -48.248 -29.107 1.00 59.78 170 GLU A O 1
ATOM 1344 N N . SER A 1 171 ? -6.024 -47.332 -28.907 1.00 57.41 171 SER A N 1
ATOM 1345 C CA . SER A 1 171 ? -6.798 -48.362 -29.621 1.00 57.41 171 SER A CA 1
ATOM 1346 C C . SER A 1 171 ? -7.507 -47.740 -30.811 1.00 57.41 171 SER A C 1
ATOM 1348 O O . SER A 1 171 ? -7.994 -46.599 -30.650 1.00 57.41 171 SER A O 1
#

Secondary structure (DSSP, 8-state):
-HHHHHHHHHHHHHH-HHHHHHHH-TTSPP-HHHHHHHHHHHHHHHHHHHHTTS-HHHHHHHHHHHHHHHHHHHHHTT--HHHHS--HHHHHHHHHHHHHHHHH--SS-----------------------------------------------------PPP-------

Organism: Arabidopsis thaliana (NCBI:txid3702)

Foldseek 3Di:
DVLVVLLVVLQCLLPPVVVCVLLLDLVDDDDLVVLQVLLLVLLLSLVCCVVVVHPSVSSNVSSVSNNVSSCVSCVVSVNHNVVSYDDSVVSNVVSVVVVVDVVVDPPPPPDPDPPPPPPDDDDDDDDDDDDDDDDDDDDDDDDDDDDDDDPDPDDDDDDDDDDDDDDDDDD

InterPro domains:
  IPR033961 Exocyst complex component Exo84 [PTHR21426] (1-142)